Protein AF-A0AAD2FJ86-F1 (afdb_monomer_lite)

Radius of gyration: 16.15 Å; chains: 1; bounding box: 38×38×39 Å

Foldseek 3Di:
DPDPADDPVLVVLVQQLQVQQLVCVVVLPFDDQDPCNVVVCVPDDPPPPPDDPDPDDPVPPDPVLVDFQRGWDDDRNDIDDPGDAHPSAGPRRSVRSSVVSSVVSD

Sequence (106 aa):
MGWTESPPWFCAFTETVANLTNVDLQQNKRVPPHPLGRAAAITDFEVRDTQVARPTPKSHQPLTFQRPLKKMEVFVDDFVGMGQDHPSNPLTNQQAVLSHNIDKVF

Organism: NCBI:txid2856

pLDDT: mean 79.02, std 12.3, range [46.88, 94.69]

Structure (mmCIF, N/CA/C/O backbone):
data_AF-A0AAD2FJ86-F1
#
_entry.id   AF-A0AAD2FJ86-F1
#
loop_
_atom_site.group_PDB
_atom_site.id
_atom_site.type_symbol
_atom_site.label_atom_id
_atom_site.label_alt_id
_atom_site.label_comp_id
_atom_site.label_asym_id
_atom_site.label_entity_id
_atom_site.label_seq_id
_atom_site.pdbx_PDB_ins_code
_atom_site.Cartn_x
_atom_site.Cartn_y
_atom_site.Cartn_z
_atom_site.occupancy
_atom_site.B_iso_or_equiv
_atom_site.auth_seq_id
_atom_site.auth_comp_id
_atom_site.auth_asym_id
_atom_site.auth_atom_id
_atom_site.pdbx_PDB_model_num
ATOM 1 N N . MET A 1 1 ? 6.831 12.706 -20.293 1.00 46.88 1 MET A N 1
ATOM 2 C CA . MET A 1 1 ? 7.022 11.674 -19.253 1.00 46.88 1 MET A CA 1
ATOM 3 C C . MET A 1 1 ? 6.641 10.350 -19.896 1.00 46.88 1 MET A C 1
ATOM 5 O O . MET A 1 1 ? 5.598 10.294 -20.526 1.00 46.88 1 MET A O 1
ATOM 9 N N . GLY A 1 2 ? 7.596 9.426 -19.987 1.00 52.94 2 GLY A N 1
ATOM 10 C CA . GLY A 1 2 ? 7.835 8.600 -21.181 1.00 52.94 2 GLY A CA 1
ATOM 11 C C . GLY A 1 2 ? 7.105 7.266 -21.319 1.00 52.94 2 GLY A C 1
ATOM 12 O O . GLY A 1 2 ? 7.672 6.392 -21.961 1.00 52.94 2 GLY A O 1
ATOM 13 N N . TRP A 1 3 ? 5.897 7.100 -20.781 1.00 53.59 3 TRP A N 1
ATOM 14 C CA . TRP A 1 3 ? 5.026 5.972 -21.134 1.00 53.59 3 TRP A CA 1
ATOM 15 C C . TRP A 1 3 ? 3.590 6.489 -21.248 1.00 53.59 3 TRP A C 1
ATOM 17 O O . TRP A 1 3 ? 3.074 7.099 -20.317 1.00 53.59 3 TRP A O 1
ATOM 27 N N . THR A 1 4 ? 2.980 6.335 -22.424 1.00 60.66 4 THR A N 1
ATOM 28 C CA . THR A 1 4 ? 1.581 6.731 -22.678 1.00 60.66 4 THR A CA 1
ATOM 29 C C . THR A 1 4 ? 0.603 5.743 -22.035 1.00 60.66 4 THR A C 1
ATOM 31 O O . THR A 1 4 ? -0.504 6.128 -21.679 1.00 60.66 4 THR A O 1
ATOM 34 N N . GLU A 1 5 ? 1.043 4.496 -21.848 1.00 65.75 5 GLU A N 1
ATOM 35 C CA . GLU A 1 5 ? 0.339 3.401 -21.179 1.00 65.75 5 GLU A CA 1
ATOM 36 C C . GLU A 1 5 ? 1.375 2.549 -20.427 1.00 65.75 5 GLU A C 1
ATOM 38 O O . GLU A 1 5 ? 2.489 2.354 -20.936 1.00 65.75 5 GLU A O 1
ATOM 43 N N . SER A 1 6 ? 1.048 2.051 -19.229 1.00 68.56 6 SER A N 1
ATOM 44 C CA . SER A 1 6 ? 1.945 1.146 -18.507 1.00 68.56 6 SER A CA 1
ATOM 45 C C . SER A 1 6 ? 2.022 -0.224 -19.191 1.00 68.56 6 SER A C 1
ATOM 47 O O . SER A 1 6 ? 1.037 -0.691 -19.770 1.00 68.56 6 SER A O 1
ATOM 49 N N . PRO A 1 7 ? 3.173 -0.920 -19.119 1.00 80.94 7 PRO A N 1
ATOM 50 C CA . PRO A 1 7 ? 3.276 -2.288 -19.606 1.00 80.94 7 PRO A CA 1
ATOM 51 C C . PRO A 1 7 ? 2.197 -3.178 -18.963 1.00 80.94 7 PRO A C 1
ATOM 53 O O . PRO A 1 7 ? 2.034 -3.118 -17.742 1.00 80.94 7 PRO A O 1
ATOM 56 N N . PRO A 1 8 ? 1.525 -4.068 -19.718 1.00 80.56 8 PRO A N 1
ATOM 57 C CA . PRO A 1 8 ? 0.419 -4.879 -19.194 1.00 80.56 8 PRO A CA 1
ATOM 58 C C . PRO A 1 8 ? 0.758 -5.657 -17.914 1.00 80.56 8 PRO A C 1
ATOM 60 O O . PRO A 1 8 ? -0.065 -5.784 -17.011 1.00 80.56 8 PRO A O 1
ATOM 63 N N . TRP A 1 9 ? 1.998 -6.142 -17.806 1.00 83.81 9 TRP A N 1
ATOM 64 C CA . TRP A 1 9 ? 2.491 -6.850 -16.624 1.00 83.81 9 TRP A CA 1
A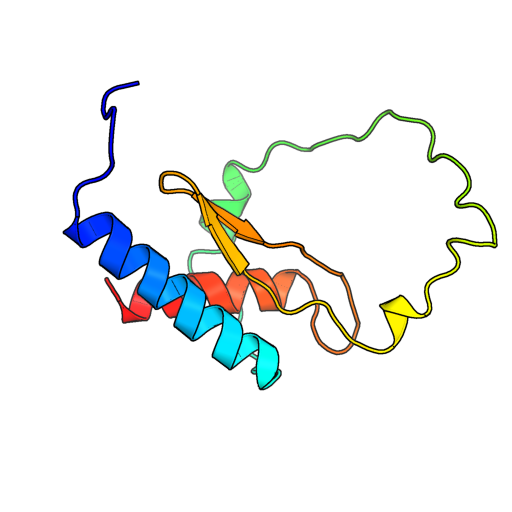TOM 65 C C . TRP A 1 9 ? 2.589 -5.951 -15.394 1.00 83.81 9 TRP A C 1
ATOM 67 O O . TRP A 1 9 ? 2.235 -6.369 -14.298 1.00 83.81 9 TRP A O 1
ATOM 77 N N . PHE A 1 10 ? 3.023 -4.705 -15.575 1.00 83.81 10 PHE A N 1
ATOM 78 C CA . PHE A 1 10 ? 3.139 -3.747 -14.484 1.00 83.81 10 PHE A CA 1
ATOM 79 C C . PHE A 1 10 ? 1.759 -3.368 -13.927 1.00 83.81 10 PHE A C 1
ATOM 81 O O . PHE A 1 10 ? 1.574 -3.356 -12.708 1.00 83.81 10 PHE A O 1
ATOM 88 N N . CYS A 1 11 ? 0.764 -3.164 -14.800 1.00 84.88 11 CYS A N 1
ATOM 89 C CA . CYS A 1 11 ? -0.628 -2.978 -14.380 1.00 84.88 11 CYS A CA 1
ATOM 90 C C . CYS A 1 11 ? -1.136 -4.186 -13.583 1.00 84.88 11 CYS A C 1
ATOM 92 O O . CYS A 1 11 ? -1.691 -4.022 -12.502 1.00 84.88 11 CYS A O 1
ATOM 94 N N . ALA A 1 12 ? -0.884 -5.406 -14.070 1.00 88.75 12 ALA A N 1
ATOM 95 C CA . ALA A 1 12 ? -1.320 -6.620 -13.385 1.00 88.75 12 ALA A CA 1
ATOM 96 C C . ALA A 1 12 ? -0.682 -6.769 -11.988 1.00 88.75 12 ALA A C 1
ATOM 98 O O . ALA A 1 12 ? -1.369 -7.127 -11.028 1.00 88.75 12 ALA A O 1
ATOM 99 N N . PHE A 1 13 ? 0.614 -6.472 -11.839 1.00 90.81 13 PHE A N 1
ATOM 100 C CA . PHE A 1 13 ? 1.294 -6.540 -10.541 1.00 90.81 13 PHE A CA 1
ATOM 101 C C . PHE A 1 13 ? 0.759 -5.498 -9.561 1.00 90.81 13 PHE A C 1
ATOM 103 O O . PHE A 1 13 ? 0.428 -5.833 -8.424 1.00 90.81 13 PHE A O 1
ATOM 110 N N . THR A 1 14 ? 0.625 -4.248 -9.997 1.00 90.19 14 THR A N 1
ATOM 111 C CA . THR A 1 14 ? 0.144 -3.158 -9.139 1.00 90.19 14 THR A CA 1
ATOM 112 C C . THR A 1 14 ? -1.324 -3.354 -8.743 1.00 90.19 14 THR A C 1
ATOM 114 O O . THR A 1 14 ? -1.666 -3.189 -7.570 1.00 90.19 14 THR A O 1
ATOM 117 N N . GLU A 1 15 ? -2.176 -3.837 -9.651 1.00 90.94 15 GLU A N 1
ATOM 118 C CA . GLU A 1 15 ? -3.553 -4.239 -9.341 1.00 90.94 15 GLU A CA 1
ATOM 119 C C . GLU A 1 15 ? -3.595 -5.401 -8.332 1.00 90.94 15 GLU A C 1
ATOM 121 O O . GLU A 1 15 ? -4.385 -5.388 -7.384 1.00 90.94 15 GLU A O 1
ATOM 126 N N . THR A 1 16 ? -2.688 -6.373 -8.459 1.00 93.56 16 THR A N 1
ATOM 127 C CA . THR A 1 16 ? -2.552 -7.471 -7.489 1.00 93.56 16 THR A CA 1
ATOM 128 C C . THR A 1 16 ? -2.172 -6.953 -6.100 1.00 93.56 16 THR A C 1
ATOM 130 O O . THR A 1 16 ? -2.797 -7.335 -5.108 1.00 93.56 16 THR A O 1
ATOM 133 N N . VAL A 1 17 ? -1.199 -6.040 -6.009 1.00 93.88 17 VAL A N 1
ATOM 134 C CA . VAL A 1 17 ? -0.808 -5.400 -4.742 1.00 93.88 17 VAL A CA 1
ATOM 135 C C . VAL A 1 17 ? -1.984 -4.643 -4.120 1.00 93.88 17 VAL A C 1
ATOM 137 O O . VAL A 1 17 ? -2.225 -4.770 -2.914 1.00 93.88 17 VAL A O 1
ATOM 140 N N . ALA A 1 18 ? -2.744 -3.879 -4.912 1.00 91.88 18 ALA A N 1
ATOM 141 C CA . ALA A 1 18 ? -3.913 -3.154 -4.418 1.00 91.88 18 ALA A CA 1
ATOM 142 C C . ALA A 1 18 ? -4.993 -4.107 -3.891 1.00 91.88 18 ALA A C 1
ATOM 144 O O . ALA A 1 18 ? -5.520 -3.892 -2.798 1.00 91.88 18 ALA A O 1
ATOM 145 N N . ASN A 1 19 ? -5.266 -5.205 -4.600 1.00 93.19 19 ASN A N 1
ATOM 146 C CA . ASN A 1 19 ? -6.208 -6.232 -4.158 1.00 93.19 19 ASN A CA 1
ATOM 147 C C . ASN A 1 19 ? -5.781 -6.878 -2.831 1.00 93.19 19 ASN A C 1
ATOM 149 O O . ASN A 1 19 ? -6.587 -6.952 -1.900 1.00 93.19 19 ASN A O 1
ATOM 153 N N . LEU A 1 20 ? -4.511 -7.274 -2.695 1.00 94.69 20 LEU A N 1
ATOM 154 C CA . LEU A 1 20 ? -3.974 -7.829 -1.445 1.00 94.69 20 LEU A CA 1
ATOM 155 C C . LEU A 1 20 ? -4.055 -6.827 -0.290 1.00 94.69 20 LEU A C 1
ATOM 157 O O . LEU A 1 20 ? -4.446 -7.179 0.823 1.00 94.69 20 LEU A O 1
ATOM 161 N N . THR A 1 21 ? -3.736 -5.564 -0.566 1.00 92.31 21 THR A N 1
ATOM 162 C CA . THR A 1 21 ? -3.800 -4.480 0.418 1.00 92.31 21 THR A CA 1
ATOM 163 C C . THR A 1 21 ? -5.230 -4.248 0.879 1.00 92.31 21 THR A C 1
ATOM 165 O O . THR A 1 21 ? -5.476 -4.179 2.080 1.00 92.31 21 THR A O 1
ATOM 168 N N . ASN A 1 22 ? -6.196 -4.229 -0.037 1.00 91.31 22 ASN A N 1
ATOM 169 C CA . ASN A 1 22 ? -7.609 -4.107 0.307 1.00 91.31 22 ASN A CA 1
ATOM 170 C C . ASN A 1 22 ? -8.082 -5.258 1.204 1.00 91.31 22 ASN A C 1
ATOM 172 O O . ASN A 1 22 ? -8.755 -5.004 2.203 1.00 91.31 22 ASN A O 1
ATOM 176 N N . VAL A 1 23 ? -7.690 -6.502 0.913 1.00 92.81 23 VAL A N 1
ATOM 177 C CA . VAL A 1 23 ? -8.025 -7.667 1.750 1.00 92.81 23 VAL A CA 1
ATOM 178 C C . VAL A 1 23 ? -7.398 -7.556 3.143 1.00 92.81 23 VAL A C 1
ATOM 180 O O . VAL A 1 23 ? -8.103 -7.690 4.147 1.00 92.81 23 VAL A O 1
ATOM 183 N N . ASP A 1 24 ? -6.102 -7.251 3.228 1.00 91.94 24 ASP A N 1
ATOM 184 C CA . ASP A 1 24 ? -5.386 -7.133 4.504 1.00 91.94 24 ASP A CA 1
ATOM 185 C C . ASP A 1 24 ? -5.954 -5.978 5.364 1.00 91.94 24 ASP A C 1
ATOM 187 O O . ASP A 1 24 ? -6.142 -6.125 6.578 1.00 91.94 24 ASP A O 1
ATOM 191 N N . LEU A 1 25 ? -6.321 -4.848 4.746 1.00 88.69 25 LEU A N 1
ATOM 192 C CA . LEU A 1 25 ? -6.981 -3.728 5.425 1.00 88.69 25 LEU A CA 1
ATOM 193 C C . LEU A 1 25 ? -8.411 -4.082 5.865 1.00 88.69 25 LEU A C 1
ATOM 195 O O . LEU A 1 25 ? -8.820 -3.739 6.981 1.00 88.69 25 LEU A O 1
ATOM 199 N N . GLN A 1 26 ? -9.177 -4.812 5.047 1.00 86.94 26 GLN A N 1
ATOM 200 C CA . GLN A 1 26 ? -10.503 -5.339 5.405 1.00 86.94 26 GLN A CA 1
ATOM 201 C C . GLN A 1 26 ? -10.453 -6.235 6.639 1.00 86.94 26 GLN A C 1
ATOM 203 O O . GLN A 1 26 ? -11.246 -6.027 7.562 1.00 86.94 26 GLN A O 1
ATOM 208 N N . GLN A 1 27 ? -9.454 -7.110 6.718 1.00 88.81 27 GLN A N 1
ATOM 209 C CA . GLN A 1 27 ? -9.197 -7.984 7.864 1.00 88.81 27 GLN A CA 1
ATOM 210 C C . GLN A 1 27 ? -8.596 -7.260 9.079 1.00 88.81 27 GLN A C 1
ATOM 212 O O . GLN A 1 27 ? -8.443 -7.858 10.140 1.00 88.81 27 GLN A O 1
ATOM 217 N N . ASN A 1 28 ? -8.295 -5.963 8.955 1.00 86.25 28 ASN A N 1
ATOM 218 C CA . ASN A 1 28 ? -7.654 -5.156 9.992 1.00 86.25 28 ASN A CA 1
ATOM 219 C C . ASN A 1 28 ? -6.295 -5.708 10.441 1.00 86.25 28 ASN A C 1
ATOM 221 O O . ASN A 1 28 ? -5.941 -5.662 11.623 1.00 86.25 28 ASN A O 1
ATOM 225 N N . LYS A 1 29 ? -5.539 -6.255 9.491 1.00 89.19 29 LYS A N 1
ATOM 226 C CA . LYS A 1 29 ? -4.226 -6.820 9.758 1.00 89.19 29 LYS A CA 1
ATOM 227 C C . LYS A 1 29 ? -3.284 -5.732 10.261 1.00 89.19 29 LYS A C 1
ATOM 229 O O . LYS A 1 29 ? -3.188 -4.644 9.688 1.00 89.19 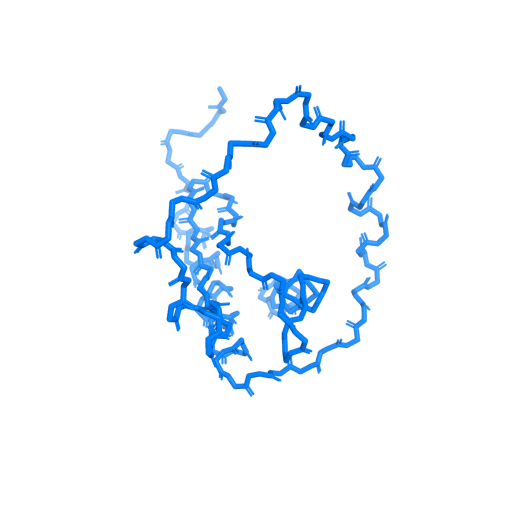29 LYS A O 1
ATOM 234 N N . ARG A 1 30 ? -2.592 -6.036 11.355 1.00 89.94 30 ARG A N 1
ATOM 235 C CA . ARG A 1 30 ? -1.546 -5.181 11.911 1.00 89.94 30 ARG A CA 1
ATOM 236 C C . ARG A 1 30 ? -0.200 -5.731 11.495 1.00 89.94 30 ARG A C 1
ATOM 238 O O . ARG A 1 30 ? 0.085 -6.902 11.732 1.00 89.94 30 ARG A O 1
ATOM 245 N N . VAL A 1 31 ? 0.596 -4.885 10.863 1.00 90.62 31 VAL A N 1
ATOM 246 C CA . VAL A 1 31 ? 1.944 -5.231 10.416 1.00 90.62 31 VAL A CA 1
ATOM 247 C C . VAL A 1 31 ? 2.961 -4.383 11.172 1.00 90.62 31 VAL A C 1
ATOM 249 O O . VAL A 1 31 ? 2.636 -3.265 11.589 1.00 90.62 31 VAL A O 1
ATOM 252 N N . PRO A 1 32 ? 4.180 -4.899 11.394 1.00 91.62 32 PRO A N 1
ATOM 253 C CA . PRO A 1 32 ? 5.250 -4.082 11.942 1.00 91.62 32 PRO A CA 1
ATOM 254 C C . PRO A 1 32 ? 5.581 -2.918 10.989 1.00 91.62 32 PRO A C 1
ATOM 256 O O . PRO A 1 32 ? 5.248 -2.971 9.802 1.00 91.62 32 PRO A O 1
ATOM 259 N N . PRO A 1 33 ? 6.249 -1.861 11.480 1.00 89.38 33 PRO A N 1
ATOM 260 C CA . PRO A 1 33 ? 6.754 -0.795 10.624 1.00 89.38 33 PRO A CA 1
ATOM 261 C C . PRO A 1 33 ? 7.647 -1.351 9.510 1.00 89.38 33 PRO A C 1
ATOM 263 O O . PRO A 1 33 ? 8.503 -2.199 9.757 1.00 89.38 33 PRO A O 1
ATOM 266 N N . HIS A 1 34 ? 7.448 -0.865 8.286 1.00 90.00 34 HIS A N 1
ATOM 267 C CA . HIS A 1 34 ? 8.216 -1.323 7.133 1.00 90.00 34 HIS A CA 1
ATOM 268 C C . HIS A 1 34 ? 9.688 -0.871 7.227 1.00 90.00 34 HIS A C 1
ATOM 270 O O . HIS A 1 34 ? 9.920 0.312 7.507 1.00 90.00 34 HIS A O 1
ATOM 276 N N . PRO A 1 35 ? 10.687 -1.733 6.940 1.00 88.25 35 PRO A N 1
ATOM 277 C CA . PRO A 1 35 ? 12.108 -1.374 7.034 1.00 88.25 35 PRO A CA 1
ATOM 278 C C . PRO A 1 35 ? 12.486 -0.154 6.185 1.00 88.25 35 PRO A C 1
ATOM 280 O O . PRO A 1 35 ? 13.248 0.707 6.623 1.00 88.25 35 PRO A O 1
ATOM 283 N N . LEU A 1 36 ? 11.895 -0.043 4.990 1.00 86.38 36 LEU A N 1
ATOM 284 C CA . LEU A 1 36 ? 12.120 1.079 4.071 1.00 86.38 36 LEU A CA 1
ATOM 285 C C . LEU A 1 36 ? 11.198 2.278 4.331 1.00 86.38 36 LEU A C 1
ATOM 287 O O . LEU A 1 36 ? 11.345 3.304 3.676 1.00 86.38 36 LEU A O 1
ATOM 291 N N . GLY A 1 37 ? 10.279 2.195 5.301 1.00 83.25 37 GLY A N 1
ATOM 292 C CA . GLY A 1 37 ? 9.348 3.287 5.603 1.00 83.25 37 GLY A CA 1
ATOM 293 C C . GLY A 1 37 ? 10.073 4.571 6.010 1.00 83.25 37 GLY A C 1
ATOM 294 O O . GLY A 1 37 ? 9.706 5.660 5.580 1.00 83.25 37 GLY A O 1
ATOM 295 N N . ARG A 1 38 ? 11.177 4.445 6.760 1.00 82.12 38 ARG A N 1
ATOM 296 C CA . ARG A 1 38 ? 12.010 5.598 7.129 1.00 82.12 38 ARG A CA 1
ATOM 297 C C . ARG A 1 38 ? 12.724 6.209 5.928 1.00 82.12 38 ARG A C 1
ATOM 299 O O . ARG A 1 38 ? 12.888 7.418 5.904 1.00 82.12 38 ARG A O 1
ATOM 306 N N . ALA A 1 39 ? 13.173 5.391 4.976 1.00 84.06 39 ALA A N 1
ATOM 307 C CA . ALA A 1 39 ? 13.849 5.872 3.774 1.00 84.06 39 ALA A CA 1
ATOM 308 C C . ALA A 1 39 ? 12.871 6.595 2.836 1.00 84.06 39 ALA A C 1
ATOM 310 O O . ALA A 1 39 ? 13.218 7.644 2.304 1.00 84.06 39 ALA A O 1
ATOM 311 N N . ALA A 1 40 ? 11.644 6.078 2.707 1.00 78.12 40 ALA A N 1
ATOM 312 C CA . ALA A 1 40 ? 10.573 6.721 1.948 1.00 78.12 40 ALA A CA 1
ATOM 313 C C . ALA A 1 40 ? 10.208 8.102 2.521 1.00 78.12 40 ALA A C 1
ATOM 315 O O . ALA A 1 40 ? 10.072 9.059 1.771 1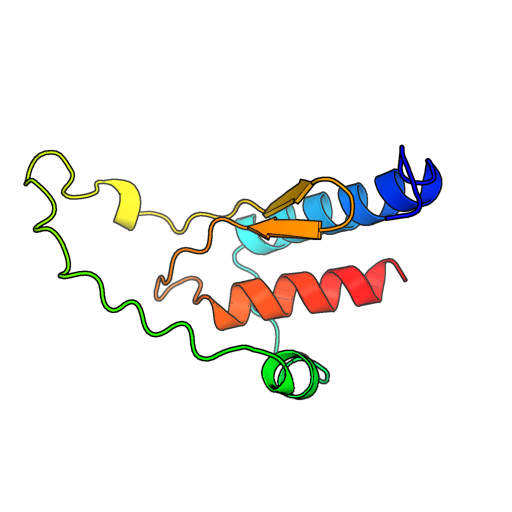.00 78.12 40 ALA A O 1
ATOM 316 N N . ALA A 1 41 ? 10.168 8.229 3.852 1.00 76.94 41 ALA A N 1
ATOM 317 C CA . ALA A 1 41 ? 9.824 9.483 4.522 1.00 76.94 41 ALA A CA 1
ATOM 318 C C . ALA A 1 41 ? 10.870 10.611 4.380 1.00 76.94 41 ALA A C 1
ATOM 320 O O . ALA A 1 41 ? 10.610 11.742 4.778 1.00 76.94 41 ALA A O 1
ATOM 321 N N . ILE A 1 42 ? 12.070 10.339 3.846 1.00 75.38 42 ILE A N 1
ATOM 322 C CA . ILE A 1 42 ? 13.131 11.356 3.689 1.00 75.38 42 ILE A CA 1
ATOM 323 C C . ILE A 1 42 ? 12.769 12.374 2.603 1.00 75.38 42 ILE A C 1
ATOM 325 O O . ILE A 1 42 ? 13.160 13.536 2.688 1.00 75.38 42 ILE A O 1
ATOM 329 N N . THR A 1 43 ? 12.049 11.932 1.572 1.00 70.50 43 THR A N 1
ATOM 330 C CA . THR A 1 43 ? 11.648 12.767 0.432 1.00 70.50 43 THR A CA 1
ATOM 331 C C . THR A 1 43 ? 10.274 13.398 0.604 1.00 70.50 43 THR A C 1
ATOM 333 O O . THR A 1 43 ? 9.835 14.132 -0.280 1.00 70.50 43 THR A O 1
ATOM 336 N N . ASP A 1 44 ? 9.594 13.125 1.719 1.00 70.38 44 ASP A N 1
ATOM 337 C CA . ASP A 1 44 ? 8.294 13.714 1.999 1.00 70.38 44 ASP A CA 1
ATOM 338 C C . ASP A 1 44 ? 8.474 15.221 2.209 1.00 70.38 44 ASP A C 1
ATOM 340 O O . ASP A 1 44 ? 9.160 15.681 3.124 1.00 70.38 44 ASP A O 1
ATOM 344 N N . PHE A 1 45 ? 7.865 16.015 1.332 1.00 70.00 45 PHE A N 1
ATOM 345 C CA . PHE A 1 45 ? 7.800 17.456 1.524 1.00 70.00 45 PHE A CA 1
ATOM 346 C C . PHE A 1 45 ? 6.901 17.747 2.731 1.00 70.00 45 PHE A C 1
ATOM 348 O O . PHE A 1 45 ? 5.809 17.186 2.834 1.00 70.00 45 PHE A O 1
ATOM 355 N N . GLU A 1 46 ? 7.307 18.655 3.626 1.00 66.12 46 GLU A N 1
ATOM 356 C CA . GLU A 1 46 ? 6.379 19.191 4.627 1.00 66.12 46 GLU A CA 1
ATOM 357 C C . GLU A 1 46 ? 5.254 19.938 3.900 1.00 66.12 46 GLU A C 1
ATOM 359 O O . GLU A 1 46 ? 5.386 21.114 3.550 1.00 66.12 46 GLU A O 1
ATOM 364 N N . VAL A 1 47 ? 4.125 19.267 3.668 1.00 61.38 47 VAL A N 1
ATOM 365 C CA . VAL A 1 47 ? 2.909 19.922 3.191 1.00 61.38 47 VAL A CA 1
ATOM 366 C C . VAL A 1 47 ? 2.345 20.718 4.361 1.00 61.38 47 VAL A C 1
ATOM 368 O O . VAL A 1 47 ? 1.546 20.233 5.159 1.00 61.38 47 VAL A O 1
ATOM 371 N N . ARG A 1 48 ? 2.797 21.966 4.495 1.00 59.75 48 ARG A N 1
ATOM 372 C CA . ARG A 1 48 ? 2.140 22.937 5.367 1.00 59.75 48 ARG A CA 1
ATOM 373 C C . ARG A 1 48 ? 0.867 23.374 4.674 1.00 59.75 48 ARG A C 1
ATOM 375 O O . ARG A 1 48 ? 0.900 24.243 3.802 1.00 59.75 48 ARG A O 1
ATOM 382 N N . ASP A 1 49 ? -0.245 22.765 5.062 1.00 63.78 49 ASP A N 1
ATOM 383 C CA . ASP A 1 49 ? -1.550 23.279 4.688 1.00 63.78 49 ASP A CA 1
ATOM 384 C C . ASP A 1 49 ? -1.728 24.647 5.364 1.00 63.78 49 ASP A C 1
ATOM 386 O O . ASP A 1 49 ? -2.004 24.760 6.557 1.00 63.78 49 ASP A O 1
ATOM 390 N N . THR A 1 50 ? -1.437 25.710 4.616 1.00 71.06 50 THR A N 1
ATOM 391 C CA . THR A 1 50 ? -1.602 27.097 5.073 1.00 71.06 50 THR A CA 1
ATOM 392 C C . THR A 1 50 ? -3.056 27.550 4.967 1.00 71.06 50 THR A C 1
ATOM 394 O O . THR A 1 50 ? -3.370 28.695 5.304 1.00 71.06 50 THR A O 1
ATOM 397 N N . GLN A 1 51 ? -3.959 26.678 4.504 1.00 74.56 51 GLN A N 1
ATOM 398 C CA . GLN A 1 51 ? -5.367 27.006 4.395 1.00 74.56 51 GLN A CA 1
ATOM 399 C C . GLN A 1 51 ? -6.021 27.033 5.776 1.00 74.56 51 GLN A C 1
ATOM 401 O O . GLN A 1 51 ? -5.845 26.154 6.618 1.00 74.56 51 GLN A O 1
ATOM 406 N N . VAL A 1 52 ? -6.815 28.078 6.010 1.00 76.12 52 VAL A N 1
ATOM 407 C CA . VAL A 1 52 ? -7.642 28.183 7.212 1.00 76.12 52 VAL A CA 1
ATOM 408 C C . VAL A 1 52 ? -8.655 27.043 7.176 1.00 76.12 52 VAL A C 1
ATOM 410 O O . VAL A 1 52 ? -9.513 27.013 6.291 1.00 76.12 52 VAL A O 1
ATOM 413 N N . ALA A 1 53 ? -8.557 26.117 8.133 1.00 72.12 53 ALA A N 1
ATOM 414 C CA . ALA A 1 53 ? -9.475 24.992 8.260 1.00 72.12 53 ALA A CA 1
ATOM 415 C C . ALA A 1 53 ? -10.928 25.495 8.234 1.00 72.12 53 ALA A C 1
ATOM 417 O O . ALA A 1 53 ? -11.383 26.197 9.142 1.00 72.12 53 ALA A O 1
ATOM 418 N N . ARG A 1 54 ? -11.665 25.169 7.165 1.00 73.38 54 ARG A N 1
ATOM 419 C CA . ARG A 1 54 ? -13.077 25.538 7.059 1.00 73.38 54 ARG A CA 1
ATOM 420 C C . ARG A 1 54 ? -13.857 24.732 8.104 1.00 73.38 54 ARG A C 1
ATOM 422 O O . ARG A 1 54 ? -13.693 23.513 8.153 1.00 73.38 54 ARG A O 1
ATOM 429 N N . PRO A 1 55 ? -14.737 25.358 8.905 1.00 71.31 55 PRO A N 1
ATOM 430 C CA . PRO A 1 55 ? -15.580 24.615 9.829 1.00 71.31 55 PRO A CA 1
ATOM 431 C C . PRO A 1 55 ? -16.450 23.621 9.054 1.00 71.31 55 PRO A C 1
ATOM 433 O O . PRO A 1 55 ? -17.205 24.000 8.155 1.00 71.31 55 PRO A O 1
ATOM 436 N N . THR A 1 56 ? -16.331 22.342 9.401 1.00 65.25 56 THR A N 1
ATOM 437 C CA . THR A 1 56 ? -17.125 21.264 8.815 1.00 65.25 56 THR A CA 1
ATOM 438 C C . THR A 1 56 ? -18.594 21.479 9.198 1.00 65.25 56 THR A C 1
ATOM 440 O O . THR A 1 56 ? -18.904 21.548 10.392 1.00 65.25 56 THR A O 1
ATOM 443 N N . PRO A 1 57 ? -19.525 21.627 8.238 1.00 67.69 57 PRO A N 1
ATOM 444 C CA . PRO A 1 57 ? -20.934 21.825 8.565 1.00 67.69 57 PRO A CA 1
ATOM 445 C C . PRO A 1 57 ? -21.481 20.624 9.349 1.00 67.69 57 PRO A C 1
ATOM 447 O O . PRO A 1 57 ? -21.060 19.490 9.138 1.00 67.69 57 PRO A O 1
ATOM 450 N N . LYS A 1 58 ? -22.443 20.848 10.256 1.00 62.25 58 LYS A N 1
ATOM 451 C CA . LYS A 1 58 ? -22.995 19.779 11.117 1.00 62.25 58 LYS A CA 1
ATOM 452 C C . LYS A 1 58 ? -23.664 18.642 10.331 1.00 62.25 58 LYS A C 1
ATOM 454 O O . LYS A 1 58 ? -23.676 17.516 10.802 1.00 62.25 58 LYS A O 1
ATOM 459 N N . SER A 1 59 ? -24.151 18.905 9.118 1.00 62.53 59 SER A N 1
ATOM 460 C CA . SER A 1 59 ? -24.646 17.881 8.182 1.00 62.53 59 SER A CA 1
ATOM 461 C C . SER A 1 59 ? -23.548 16.951 7.646 1.00 62.53 59 SER A C 1
ATOM 463 O O . SER A 1 59 ? -23.852 15.879 7.138 1.00 62.53 59 SER A O 1
ATOM 465 N N . HIS A 1 60 ? -22.280 17.353 7.769 1.00 54.22 60 HIS A N 1
ATOM 466 C CA . HIS A 1 60 ? -21.086 16.570 7.454 1.00 54.22 60 HIS A CA 1
ATOM 467 C C . HIS A 1 60 ? -20.444 15.990 8.727 1.00 54.22 60 HIS A C 1
ATOM 469 O O . HIS A 1 60 ? -19.325 15.484 8.655 1.00 54.22 60 HIS A O 1
ATOM 475 N N . GLN A 1 61 ? -21.109 16.061 9.894 1.00 57.09 61 GLN A N 1
ATOM 476 C CA . GLN A 1 61 ? -20.666 15.312 11.070 1.00 57.09 61 GLN A CA 1
ATOM 477 C C . GLN A 1 61 ? -20.785 13.819 10.752 1.00 57.09 61 GLN A C 1
ATOM 479 O O . GLN A 1 61 ? -21.883 13.316 10.507 1.00 57.09 61 GLN A O 1
ATOM 484 N N . PRO A 1 62 ? -19.658 13.110 10.673 1.00 55.12 62 PRO A N 1
ATOM 485 C CA . PRO A 1 62 ? -19.618 11.864 9.940 1.00 55.12 62 PRO A CA 1
ATOM 486 C C . PRO A 1 62 ? -20.167 10.702 10.774 1.00 55.12 62 PRO A C 1
ATOM 488 O O . PRO A 1 62 ? -19.553 10.257 11.742 1.00 55.12 62 PRO A O 1
ATOM 491 N N . LEU A 1 63 ? -21.246 10.087 10.281 1.00 55.12 63 LEU A N 1
ATOM 492 C CA . LEU A 1 63 ? -21.486 8.647 10.471 1.00 55.12 63 LEU A CA 1
ATOM 493 C C . LEU A 1 63 ? -20.276 7.809 9.979 1.00 55.12 63 LEU A C 1
ATOM 495 O O . LEU A 1 63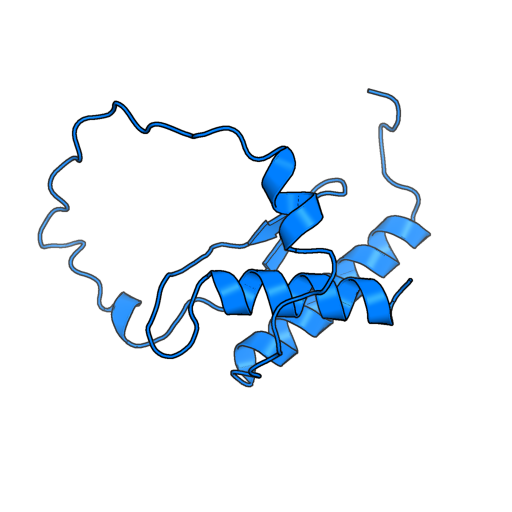 ? -20.109 6.653 10.360 1.00 55.12 63 LEU A O 1
ATOM 499 N N . THR A 1 64 ? -19.396 8.411 9.171 1.00 54.41 64 THR A N 1
ATOM 500 C CA . THR A 1 64 ? -18.158 7.871 8.595 1.00 54.41 64 THR A CA 1
ATOM 501 C C . THR A 1 64 ? -17.006 7.631 9.586 1.00 54.41 64 THR A C 1
ATOM 503 O O . THR A 1 64 ? -16.014 7.027 9.191 1.00 54.41 64 THR A O 1
ATOM 506 N N . PHE A 1 65 ? -17.104 8.012 10.870 1.00 53.72 65 PHE A N 1
ATOM 507 C CA . PHE A 1 65 ? -16.111 7.589 11.883 1.00 53.72 65 PHE A CA 1
ATOM 508 C C . PHE A 1 65 ? -16.360 6.191 12.456 1.00 53.72 65 PHE A C 1
ATOM 510 O O . PHE A 1 65 ? -15.495 5.666 13.148 1.00 53.72 65 PHE A O 1
ATOM 517 N N . GLN A 1 66 ? -17.509 5.560 12.199 1.00 59.84 66 GLN A N 1
ATOM 518 C CA . GLN A 1 66 ? -17.783 4.255 12.811 1.00 59.84 66 GLN A CA 1
ATOM 519 C C . GLN A 1 66 ? -16.909 3.132 12.244 1.00 59.84 66 GLN A C 1
ATOM 521 O O . GLN A 1 66 ? -16.727 2.104 12.897 1.00 59.84 66 GLN A O 1
ATOM 526 N N . ARG A 1 67 ? -16.392 3.290 11.019 1.00 62.03 67 ARG A N 1
ATOM 527 C CA . ARG A 1 67 ? -15.578 2.272 10.355 1.00 62.03 67 ARG A CA 1
ATOM 528 C C . ARG A 1 67 ? -14.434 2.934 9.594 1.00 62.03 67 ARG A C 1
ATOM 530 O O . ARG A 1 67 ? -14.715 3.819 8.792 1.00 62.03 67 ARG A O 1
ATOM 537 N N . PRO A 1 68 ? -13.182 2.498 9.809 1.00 65.38 68 PRO A N 1
ATOM 538 C CA . PRO A 1 68 ? -12.055 3.011 9.049 1.00 65.38 68 PRO A CA 1
ATOM 539 C C . PRO A 1 68 ? -12.250 2.717 7.561 1.00 65.38 68 PRO A C 1
ATOM 541 O O . PRO A 1 68 ? -12.636 1.601 7.193 1.00 65.38 68 PRO A O 1
ATOM 544 N N . LEU A 1 69 ? -11.964 3.705 6.718 1.00 68.50 69 LEU A N 1
ATOM 545 C CA . LEU A 1 69 ? -11.871 3.527 5.281 1.00 68.50 69 LEU A CA 1
ATOM 546 C C . LEU A 1 69 ? -10.694 2.589 4.965 1.00 68.50 69 LEU A C 1
ATOM 548 O O . LEU A 1 69 ? -9.618 2.688 5.552 1.00 68.50 69 LEU A O 1
ATOM 552 N N . LYS A 1 70 ? -10.935 1.617 4.088 1.00 75.75 70 LYS A N 1
ATOM 553 C CA . LYS A 1 70 ? -10.030 0.489 3.814 1.00 75.75 70 LYS A CA 1
ATOM 554 C C . LYS A 1 70 ? -9.956 0.246 2.312 1.00 75.75 70 LYS A C 1
ATOM 556 O O . LYS A 1 70 ? -10.272 -0.848 1.847 1.00 75.75 70 LYS A O 1
ATOM 561 N N . LYS A 1 71 ? -9.673 1.306 1.553 1.00 84.12 71 LYS A N 1
ATOM 562 C CA . LYS A 1 71 ? -9.636 1.230 0.097 1.00 84.12 71 LYS A CA 1
ATOM 563 C C . LYS A 1 71 ? -8.389 1.898 -0.475 1.00 84.12 71 LYS A C 1
ATOM 565 O O . LYS A 1 71 ? -8.161 3.087 -0.268 1.00 84.12 71 LYS A O 1
ATOM 570 N N . MET A 1 72 ? -7.634 1.086 -1.200 1.00 87.38 72 MET A N 1
ATOM 571 C CA . MET A 1 72 ? -6.482 1.423 -2.017 1.00 87.38 72 MET A CA 1
ATOM 572 C C . MET A 1 72 ? -6.834 1.135 -3.477 1.00 87.38 72 MET A C 1
ATOM 574 O O . MET A 1 72 ? -7.407 0.083 -3.777 1.00 87.38 72 MET A O 1
ATOM 578 N N . GLU A 1 73 ? -6.489 2.047 -4.373 1.00 86.81 73 GLU A N 1
ATOM 579 C CA . GLU A 1 73 ? -6.559 1.850 -5.820 1.00 86.81 73 GLU A CA 1
ATOM 580 C C . GLU A 1 73 ? -5.211 2.181 -6.464 1.00 86.81 73 GLU A C 1
ATOM 582 O O . GLU A 1 73 ? -4.312 2.722 -5.817 1.00 86.81 73 GLU A O 1
ATOM 587 N N . VAL A 1 74 ? -5.062 1.812 -7.734 1.00 86.19 74 VAL A N 1
ATOM 588 C CA . VAL A 1 74 ? -3.885 2.130 -8.547 1.00 86.19 74 VAL A CA 1
ATOM 589 C C . VAL A 1 74 ? -4.318 3.049 -9.673 1.00 86.19 74 VAL A C 1
ATOM 591 O O . VAL A 1 74 ? -5.313 2.779 -10.344 1.00 86.19 74 VAL A O 1
ATOM 594 N N . PHE A 1 75 ? -3.566 4.121 -9.892 1.00 80.62 75 PHE A N 1
ATOM 595 C CA . PHE A 1 75 ? -3.764 5.025 -11.011 1.00 80.62 75 PHE A CA 1
ATOM 596 C C . PHE A 1 75 ? -2.425 5.325 -11.669 1.00 80.62 75 PHE A C 1
ATOM 598 O O . PHE A 1 75 ? -1.575 5.939 -11.038 1.00 80.62 75 PHE A O 1
ATOM 605 N N . VAL A 1 76 ? -2.268 4.909 -12.933 1.00 71.69 76 VAL A N 1
ATOM 606 C CA . VAL A 1 76 ? -1.094 5.198 -13.782 1.00 71.69 76 VAL A CA 1
ATOM 607 C C . VAL A 1 76 ? 0.205 5.082 -12.978 1.00 71.69 76 VAL A C 1
ATOM 609 O O . VAL A 1 76 ? 0.940 6.045 -12.796 1.00 71.69 76 VAL A O 1
ATOM 612 N N . ASP A 1 77 ? 0.420 3.877 -12.454 1.00 73.12 77 ASP A N 1
ATOM 613 C CA . ASP A 1 77 ? 1.615 3.435 -11.729 1.00 73.12 77 ASP A CA 1
ATOM 614 C C . ASP A 1 77 ? 1.752 3.886 -10.267 1.00 73.12 77 ASP A C 1
ATOM 616 O O . ASP A 1 77 ? 2.562 3.316 -9.533 1.00 73.12 77 ASP A O 1
ATOM 620 N N . ASP A 1 78 ? 0.897 4.797 -9.806 1.00 81.44 78 ASP A N 1
ATOM 621 C CA . ASP A 1 78 ? 0.867 5.248 -8.419 1.00 81.44 78 ASP A CA 1
ATOM 622 C C . ASP A 1 78 ? -0.242 4.564 -7.616 1.00 81.44 78 ASP A C 1
ATOM 624 O O . ASP A 1 78 ? -1.377 4.382 -8.068 1.00 81.44 78 ASP A O 1
ATOM 628 N N . PHE A 1 79 ? 0.068 4.221 -6.366 1.00 84.75 79 PHE A N 1
ATOM 629 C CA . PHE A 1 79 ? -0.946 3.767 -5.425 1.00 84.75 79 PHE A CA 1
ATOM 630 C C . PHE A 1 79 ? -1.655 4.968 -4.795 1.00 84.75 79 PHE A C 1
ATOM 632 O O . PHE A 1 79 ? -1.037 5.790 -4.119 1.00 84.75 79 PHE A O 1
ATOM 639 N N . VAL A 1 80 ? -2.976 5.024 -4.939 1.00 84.69 80 VAL A N 1
ATOM 640 C CA . VAL A 1 80 ? -3.823 6.066 -4.359 1.00 84.69 80 VAL A CA 1
ATOM 641 C C . VAL A 1 80 ? -4.719 5.444 -3.297 1.00 84.69 80 VAL A C 1
ATOM 643 O O . VAL A 1 80 ? -5.603 4.635 -3.576 1.00 84.69 80 VAL A O 1
ATOM 646 N N . GLY A 1 81 ? -4.476 5.820 -2.047 1.00 81.06 81 GLY A N 1
ATOM 647 C CA . GLY A 1 81 ? -5.262 5.384 -0.902 1.00 81.06 81 GLY A CA 1
ATOM 648 C C . GLY A 1 81 ? -6.019 6.551 -0.306 1.00 81.06 81 GLY A C 1
ATOM 649 O O . GLY A 1 81 ? -5.435 7.600 -0.037 1.00 81.06 81 GLY A O 1
ATOM 650 N N . MET A 1 82 ? -7.307 6.365 -0.032 1.00 78.69 82 MET A N 1
ATOM 651 C CA . MET A 1 82 ? -7.989 7.284 0.871 1.00 78.69 82 MET A CA 1
ATOM 652 C C . MET A 1 82 ? -7.659 6.876 2.309 1.00 78.69 82 MET A C 1
ATOM 654 O O . MET A 1 82 ? -8.229 5.938 2.866 1.00 78.69 82 MET A O 1
ATOM 658 N N . GLY A 1 83 ? -6.692 7.579 2.892 1.00 72.44 83 GLY A N 1
ATOM 659 C CA . GLY A 1 83 ? -6.276 7.369 4.269 1.00 72.44 83 GLY A CA 1
ATOM 660 C C . GLY A 1 83 ? -7.267 7.983 5.253 1.00 72.44 83 GLY A C 1
ATOM 661 O O . GLY A 1 83 ? -7.564 9.174 5.186 1.00 72.44 83 GLY A O 1
ATOM 662 N N . GLN A 1 84 ? -7.758 7.184 6.199 1.00 72.88 84 GLN A N 1
ATOM 663 C CA . GLN A 1 84 ? -8.474 7.690 7.372 1.00 72.88 84 GLN A CA 1
ATOM 664 C C . GLN A 1 84 ? -7.663 7.364 8.617 1.00 72.88 84 GLN A C 1
ATOM 666 O O . GLN A 1 84 ? -7.418 6.189 8.893 1.00 72.88 84 GLN A O 1
ATOM 671 N N . ASP A 1 85 ? -7.272 8.384 9.380 1.00 75.75 85 ASP A N 1
ATOM 672 C CA . ASP A 1 85 ? -6.623 8.151 10.665 1.00 75.75 85 ASP A CA 1
ATOM 673 C C . ASP A 1 85 ? -7.673 7.738 11.701 1.00 75.75 85 ASP A C 1
ATOM 675 O O . ASP A 1 85 ? -8.554 8.513 12.079 1.00 75.75 85 ASP A O 1
ATOM 679 N N . HIS A 1 86 ? -7.640 6.467 12.097 1.00 79.56 86 HIS A N 1
ATOM 680 C CA . HIS A 1 86 ? -8.590 5.881 13.035 1.00 79.56 86 HIS A CA 1
ATOM 681 C C . HIS A 1 86 ? -7.842 4.980 14.029 1.00 79.56 86 HIS A C 1
ATOM 683 O O . HIS A 1 86 ? -6.979 4.212 13.603 1.00 79.56 86 HIS A O 1
ATOM 689 N N . PRO A 1 87 ? -8.201 4.946 15.330 1.00 80.62 87 PRO A N 1
ATOM 690 C CA . PRO A 1 87 ? -7.483 4.138 16.327 1.00 80.62 87 PRO A CA 1
ATOM 691 C C . PRO A 1 87 ? -7.360 2.650 15.950 1.00 80.62 87 PRO A C 1
ATOM 693 O O . PRO A 1 87 ? -6.333 2.000 16.157 1.00 80.62 87 PRO A O 1
ATOM 696 N N . SER A 1 88 ? -8.413 2.107 15.330 1.00 79.81 88 SER A N 1
ATOM 697 C CA . SER A 1 88 ? -8.443 0.717 14.853 1.00 79.81 88 SER A CA 1
ATOM 698 C C . SER A 1 88 ? -7.574 0.458 13.615 1.00 79.81 88 SER A C 1
ATOM 700 O O . SER A 1 88 ? -7.214 -0.696 13.400 1.00 79.81 88 SER A O 1
ATOM 702 N N . ASN A 1 89 ? -7.192 1.484 12.848 1.00 82.75 89 ASN A N 1
ATOM 703 C CA . ASN A 1 89 ? -6.304 1.364 11.692 1.00 82.75 89 ASN A CA 1
ATOM 704 C C . ASN A 1 89 ? -5.635 2.724 11.375 1.00 82.75 89 ASN A C 1
ATOM 706 O O . ASN A 1 89 ? -6.168 3.473 10.556 1.00 82.75 89 ASN A O 1
ATOM 710 N N . PRO A 1 90 ? -4.511 3.070 12.028 1.00 86.38 90 PRO A N 1
ATOM 711 C CA . PRO A 1 90 ? -3.834 4.348 11.833 1.00 86.38 90 PRO A CA 1
ATOM 712 C C . PRO A 1 90 ? -3.173 4.416 10.453 1.00 86.38 90 PRO A C 1
ATOM 714 O O . PRO A 1 90 ? -2.848 3.381 9.862 1.00 86.38 90 PRO A O 1
ATOM 717 N N . LEU A 1 91 ? -2.915 5.631 9.964 1.00 84.38 91 LEU A N 1
ATOM 718 C CA . LEU A 1 91 ? -2.292 5.857 8.648 1.00 84.38 91 LEU A CA 1
ATOM 719 C C . LEU A 1 91 ? -0.939 5.145 8.495 1.00 84.38 91 LEU A C 1
ATOM 721 O O . LEU A 1 91 ? -0.645 4.581 7.444 1.00 84.38 91 LEU A O 1
ATOM 725 N N . THR A 1 92 ? -0.152 5.080 9.568 1.00 86.38 92 THR A N 1
ATOM 726 C CA . THR A 1 92 ? 1.140 4.375 9.589 1.00 86.38 92 THR A CA 1
ATOM 727 C C . THR A 1 92 ? 0.998 2.876 9.329 1.00 86.38 92 THR A C 1
ATOM 729 O O . THR A 1 92 ? 1.825 2.288 8.635 1.00 86.38 92 THR A O 1
ATOM 732 N N . ASN A 1 93 ? -0.070 2.249 9.835 1.00 88.88 93 ASN A N 1
ATOM 733 C CA . ASN A 1 93 ? -0.363 0.846 9.548 1.00 88.88 93 ASN A CA 1
ATOM 734 C C . ASN A 1 93 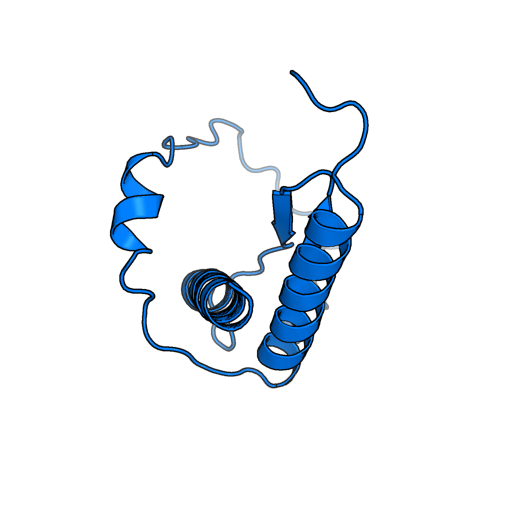? -0.806 0.673 8.093 1.00 88.88 93 ASN A C 1
ATOM 736 O O . ASN A 1 93 ? -0.374 -0.267 7.440 1.00 88.88 93 ASN A O 1
ATOM 740 N N . GLN A 1 94 ? -1.629 1.588 7.573 1.00 88.56 94 GLN A N 1
ATOM 741 C CA . GLN A 1 94 ? -2.098 1.538 6.184 1.00 88.56 94 GLN A CA 1
ATOM 742 C C . GLN A 1 94 ? -0.929 1.601 5.195 1.00 88.56 94 GLN A C 1
ATOM 744 O O . GLN A 1 94 ? -0.836 0.761 4.300 1.00 88.56 94 GLN A O 1
ATOM 749 N N . GLN A 1 95 ? 0.008 2.524 5.421 1.00 88.00 95 GLN A N 1
ATOM 750 C CA . GLN A 1 95 ? 1.241 2.629 4.645 1.00 88.00 95 GLN A CA 1
ATOM 751 C C . GLN A 1 95 ? 2.097 1.361 4.770 1.00 88.00 95 GLN A C 1
ATOM 753 O O . GLN A 1 95 ? 2.546 0.814 3.767 1.00 88.00 95 GLN A O 1
ATOM 758 N N . ALA A 1 96 ? 2.296 0.855 5.991 1.00 90.62 96 ALA A N 1
ATOM 759 C CA . ALA A 1 96 ? 3.117 -0.330 6.206 1.00 90.62 96 ALA A CA 1
ATOM 760 C C . ALA A 1 96 ? 2.525 -1.589 5.549 1.00 90.62 96 ALA A C 1
ATOM 762 O O . ALA A 1 96 ? 3.286 -2.394 5.014 1.00 90.62 96 ALA A O 1
ATOM 763 N N . VAL A 1 97 ? 1.197 -1.771 5.560 1.00 92.38 97 VAL A N 1
ATOM 764 C CA . VAL A 1 97 ? 0.529 -2.904 4.888 1.00 92.38 97 VAL A CA 1
ATOM 765 C C . VAL A 1 97 ? 0.772 -2.846 3.384 1.00 92.38 97 VAL A C 1
ATOM 767 O O . VAL A 1 97 ? 1.122 -3.869 2.797 1.00 92.38 97 VAL A O 1
ATOM 770 N N . LEU A 1 98 ? 0.632 -1.664 2.777 1.00 91.25 98 LEU A N 1
ATOM 771 C CA . LEU A 1 98 ? 0.912 -1.470 1.358 1.00 91.25 98 LEU A CA 1
ATOM 772 C C . LEU A 1 98 ? 2.357 -1.858 1.028 1.00 91.25 98 LEU A C 1
ATOM 774 O O . LEU A 1 98 ? 2.571 -2.691 0.154 1.00 91.25 98 LEU A O 1
ATOM 778 N N . SER A 1 99 ? 3.339 -1.318 1.757 1.00 91.56 99 SER A N 1
ATOM 779 C CA . SER A 1 99 ? 4.754 -1.606 1.496 1.00 91.56 99 SER A CA 1
ATOM 780 C C . SER A 1 99 ? 5.080 -3.098 1.618 1.00 91.56 99 SER A C 1
ATOM 782 O O . SER A 1 99 ? 5.693 -3.661 0.721 1.00 91.56 99 SER A O 1
ATOM 784 N N . HIS A 1 100 ? 4.572 -3.781 2.649 1.00 94.19 100 HIS A N 1
ATOM 785 C CA . HIS A 1 100 ? 4.767 -5.231 2.777 1.00 94.19 100 HIS A CA 1
ATOM 786 C C . HIS A 1 100 ? 4.082 -6.041 1.670 1.00 94.19 100 HIS A C 1
ATOM 788 O O . HIS A 1 100 ? 4.479 -7.173 1.417 1.00 94.19 100 HIS A O 1
ATOM 794 N N . ASN A 1 101 ? 3.008 -5.533 1.060 1.00 93.31 101 ASN A N 1
ATOM 795 C CA . ASN A 1 101 ? 2.348 -6.216 -0.052 1.00 93.31 101 ASN A CA 1
ATOM 796 C C . ASN A 1 101 ? 3.059 -5.980 -1.383 1.00 93.31 101 ASN A C 1
ATOM 798 O O . ASN A 1 101 ? 3.017 -6.868 -2.228 1.00 93.31 101 ASN A O 1
ATOM 802 N N . ILE A 1 102 ? 3.740 -4.844 -1.545 1.00 92.12 102 ILE A N 1
ATOM 803 C CA . ILE A 1 102 ? 4.660 -4.612 -2.665 1.00 92.12 102 ILE A CA 1
ATOM 804 C C . ILE A 1 102 ? 5.787 -5.655 -2.612 1.00 92.12 102 ILE A C 1
ATOM 806 O O . ILE A 1 102 ? 5.961 -6.389 -3.580 1.00 92.12 102 ILE A O 1
ATOM 810 N N . ASP A 1 103 ? 6.433 -5.820 -1.453 1.00 92.25 103 ASP A N 1
ATOM 811 C CA . ASP A 1 103 ? 7.509 -6.806 -1.224 1.00 92.25 103 ASP A CA 1
ATOM 812 C C . ASP A 1 103 ? 7.075 -8.280 -1.389 1.00 92.25 103 ASP A C 1
ATOM 814 O O . ASP A 1 103 ? 7.906 -9.182 -1.429 1.00 92.25 103 ASP A O 1
ATOM 818 N N . LYS A 1 104 ? 5.768 -8.574 -1.417 1.00 91.88 104 LYS A N 1
ATOM 819 C CA . LYS A 1 104 ? 5.267 -9.936 -1.691 1.00 91.88 104 LYS A CA 1
ATOM 820 C C . LYS A 1 104 ? 5.136 -10.232 -3.179 1.00 91.88 104 LYS A C 1
ATOM 822 O O . LYS A 1 104 ? 5.050 -11.402 -3.545 1.00 91.88 104 LYS A O 1
ATOM 827 N N . VAL A 1 105 ? 4.991 -9.195 -3.999 1.00 90.00 105 VAL A N 1
ATOM 828 C CA . VAL A 1 105 ? 4.728 -9.317 -5.437 1.00 90.00 105 VAL A CA 1
ATOM 829 C C . VAL A 1 105 ? 6.013 -9.145 -6.247 1.00 90.00 105 VAL A C 1
ATOM 831 O O . VAL A 1 105 ? 6.151 -9.806 -7.276 1.00 90.00 105 VAL A O 1
ATOM 834 N N . PHE A 1 106 ? 6.936 -8.301 -5.780 1.00 85.50 106 PHE A N 1
ATOM 835 C CA . PHE A 1 106 ? 8.258 -8.070 -6.370 1.00 85.50 106 PHE A CA 1
ATOM 836 C C . PHE A 1 10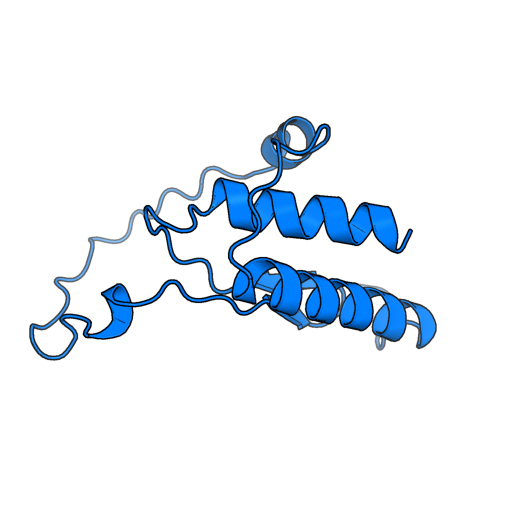6 ? 9.357 -8.734 -5.541 1.00 85.50 106 PHE A C 1
ATOM 838 O O . PHE A 1 106 ? 10.299 -9.276 -6.162 1.00 85.50 106 PHE A O 1
#

Secondary structure (DSSP, 8-state):
---SS--HHHHHHHHHHHHHHHHHHHTT---PPPTTHHHHTTS-------S--PPPPGGGS-GGGSS----EEEETTEEEE----BTTB-HHHHHHHHHHHHHHH-